Protein AF-A0A6B2TIU6-F1 (afdb_monomer)

Sequence (70 aa):
MGIGITREQGELASAVRGWIARAVPPEEARELLDGPPAGGRPAHWDGLAEQGLLGVHLPEEYGGGGGGLL

Radius of gyration: 14.79 Å; Cα contacts (8 Å, |Δi|>4): 38; chains: 1; bounding box: 34×24×40 Å

pLDDT: mean 89.1, std 8.69, range [45.16, 96.69]

Foldseek 3Di:
DDQDQDPVNVVVVVVVVVCCPPQPDPVQVVCCVVDDPDPDDRPCVVVCVVVLVVQQCPDVVVVGNVDDRD

Structure (mmCIF, N/CA/C/O backbone):
data_AF-A0A6B2TIU6-F1
#
_entry.id   AF-A0A6B2TIU6-F1
#
loop_
_atom_site.group_PDB
_atom_site.id
_atom_site.type_symbol
_atom_site.label_atom_id
_atom_site.label_alt_id
_atom_site.label_comp_id
_atom_site.label_asym_id
_atom_site.label_entity_id
_atom_site.label_seq_id
_atom_site.pdbx_PDB_ins_code
_atom_site.Cartn_x
_atom_site.Cartn_y
_atom_site.Cartn_z
_atom_site.occupancy
_atom_site.B_iso_or_equiv
_atom_site.auth_seq_id
_atom_site.auth_comp_id
_atom_site.auth_asym_id
_atom_site.auth_atom_id
_atom_site.pdbx_PDB_model_num
ATOM 1 N N . MET A 1 1 ? 5.248 -7.893 27.820 1.00 45.16 1 MET A N 1
ATOM 2 C CA . MET A 1 1 ? 4.289 -7.046 27.084 1.00 45.16 1 MET A CA 1
ATOM 3 C C . MET A 1 1 ? 4.587 -7.209 25.609 1.00 45.16 1 MET A C 1
ATOM 5 O O . MET A 1 1 ? 5.701 -6.900 25.211 1.00 45.16 1 MET A O 1
ATOM 9 N N . GLY A 1 2 ? 3.672 -7.811 24.851 1.00 64.19 2 GLY A N 1
ATOM 10 C CA . GLY A 1 2 ? 3.833 -7.965 23.405 1.00 64.19 2 GLY A CA 1
ATOM 11 C C . GLY A 1 2 ? 3.391 -6.695 22.686 1.00 64.19 2 GLY A C 1
ATOM 12 O O . GLY A 1 2 ? 2.465 -6.034 23.149 1.00 64.19 2 GLY A O 1
ATOM 13 N N . ILE A 1 3 ? 4.051 -6.366 21.577 1.00 66.12 3 ILE A N 1
ATOM 14 C CA . ILE A 1 3 ? 3.571 -5.358 20.625 1.00 66.12 3 ILE A CA 1
ATOM 15 C C . ILE A 1 3 ? 2.178 -5.824 20.175 1.00 66.12 3 ILE A C 1
ATOM 17 O O . ILE A 1 3 ? 2.041 -6.939 19.667 1.00 66.12 3 ILE A O 1
ATOM 21 N N . GLY A 1 4 ? 1.139 -5.040 20.469 1.00 74.69 4 GLY A N 1
ATOM 22 C CA . GLY A 1 4 ? -0.258 -5.432 20.286 1.00 74.69 4 GLY A CA 1
ATOM 23 C C . GLY A 1 4 ? -0.675 -5.413 18.820 1.00 74.69 4 GLY A C 1
ATOM 24 O O . GLY A 1 4 ? -1.346 -4.481 18.396 1.00 74.69 4 GLY A O 1
ATOM 25 N N . ILE A 1 5 ? -0.287 -6.433 18.053 1.00 85.88 5 ILE A N 1
ATOM 26 C CA . ILE A 1 5 ? -0.790 -6.629 16.690 1.00 85.88 5 ILE A CA 1
ATOM 27 C C . ILE A 1 5 ? -2.185 -7.250 16.764 1.00 85.88 5 ILE A C 1
ATOM 29 O O . ILE A 1 5 ? -2.362 -8.337 17.321 1.00 85.88 5 ILE A O 1
ATOM 33 N N . THR A 1 6 ? -3.182 -6.561 16.212 1.00 90.00 6 THR A N 1
ATOM 34 C CA . THR A 1 6 ? -4.559 -7.062 16.167 1.00 90.00 6 THR A CA 1
ATOM 35 C C . THR A 1 6 ? -4.705 -8.165 15.116 1.00 90.00 6 THR A C 1
ATOM 37 O O . THR A 1 6 ? -3.906 -8.287 14.184 1.00 90.00 6 THR A O 1
ATOM 40 N N . ARG A 1 7 ? -5.760 -8.980 15.234 1.00 91.00 7 ARG A N 1
ATOM 41 C CA . ARG A 1 7 ? -6.080 -10.002 14.224 1.00 91.00 7 ARG A CA 1
ATOM 42 C C . ARG A 1 7 ? -6.270 -9.386 12.837 1.00 91.00 7 ARG A C 1
ATOM 44 O O . ARG A 1 7 ? -5.724 -9.902 11.871 1.00 91.00 7 ARG A O 1
ATOM 51 N N . GLU A 1 8 ? -6.990 -8.272 12.764 1.00 90.31 8 GLU A N 1
ATOM 52 C CA . GLU A 1 8 ? -7.245 -7.540 11.521 1.00 90.31 8 GLU A CA 1
ATOM 53 C C . GLU A 1 8 ? -5.949 -7.037 10.874 1.00 90.31 8 GLU A C 1
ATOM 55 O O . GLU A 1 8 ? -5.736 -7.236 9.682 1.00 90.31 8 GLU A O 1
ATOM 60 N N . GLN A 1 9 ? -5.020 -6.489 11.666 1.00 91.00 9 GLN A N 1
ATOM 61 C CA . GLN A 1 9 ? -3.692 -6.110 11.172 1.00 91.00 9 GLN A CA 1
ATOM 62 C C . GLN A 1 9 ? -2.921 -7.323 10.629 1.00 91.00 9 GLN A C 1
ATOM 64 O O . GLN A 1 9 ? -2.245 -7.228 9.604 1.00 91.00 9 GLN A O 1
ATOM 69 N N . GLY A 1 10 ? -3.033 -8.479 11.291 1.00 92.94 10 GLY A N 1
ATOM 70 C CA . GLY A 1 10 ? -2.444 -9.734 10.823 1.00 92.94 10 GLY A CA 1
ATOM 71 C C . GLY A 1 10 ? -3.039 -10.223 9.499 1.00 92.94 10 GLY A C 1
ATOM 72 O O . GLY A 1 10 ? -2.295 -10.618 8.597 1.00 92.94 10 GLY A O 1
ATOM 73 N N . GLU A 1 11 ? -4.364 -10.165 9.366 1.00 94.06 11 GLU A N 1
ATOM 74 C CA . GLU A 1 11 ? -5.103 -10.525 8.152 1.00 94.06 11 GLU A CA 1
ATOM 75 C C . GLU A 1 11 ? -4.740 -9.593 6.987 1.00 94.06 11 GLU A C 1
ATOM 77 O O . GLU A 1 11 ? -4.362 -10.080 5.917 1.00 94.06 11 GLU A O 1
ATOM 82 N N . LEU A 1 12 ? -4.724 -8.275 7.218 1.00 92.69 12 LEU A N 1
ATOM 83 C CA . LEU A 1 12 ? -4.272 -7.281 6.244 1.00 92.69 12 LEU A CA 1
ATOM 84 C C . LEU A 1 12 ? -2.836 -7.567 5.792 1.00 92.69 12 LEU A C 1
ATOM 86 O O . LEU A 1 12 ? -2.558 -7.663 4.597 1.00 92.69 12 LEU A O 1
ATOM 90 N N . ALA A 1 13 ? -1.918 -7.775 6.737 1.00 93.94 13 ALA A N 1
ATOM 91 C CA . ALA A 1 13 ? -0.525 -8.056 6.418 1.00 93.94 13 ALA A CA 1
ATOM 92 C C . ALA A 1 13 ? -0.357 -9.352 5.604 1.00 93.94 13 ALA A C 1
ATOM 94 O O . ALA A 1 13 ? 0.501 -9.423 4.722 1.00 93.94 13 ALA A O 1
ATOM 95 N N . SER A 1 14 ? -1.161 -10.383 5.884 1.00 96.69 14 SER A N 1
ATOM 96 C CA . SER A 1 14 ? -1.174 -11.631 5.114 1.00 96.69 14 SER A CA 1
ATOM 97 C C . SER A 1 14 ? -1.656 -11.405 3.678 1.00 96.69 14 SER A C 1
ATOM 99 O O . SER A 1 14 ? -0.990 -11.825 2.728 1.00 96.69 14 SER A O 1
ATOM 101 N N . ALA A 1 15 ? -2.767 -10.681 3.511 1.00 95.44 15 ALA A N 1
ATOM 102 C CA . ALA A 1 15 ? -3.337 -10.370 2.204 1.00 95.44 15 ALA A CA 1
ATOM 103 C C . ALA A 1 15 ? -2.371 -9.547 1.337 1.00 95.44 15 ALA A C 1
ATOM 105 O O . ALA A 1 15 ? -2.121 -9.908 0.183 1.00 95.44 15 ALA A O 1
ATOM 106 N N . VAL A 1 16 ? -1.764 -8.499 1.907 1.00 95.38 16 VAL A N 1
ATOM 107 C CA . VAL A 1 16 ? -0.785 -7.656 1.205 1.00 95.38 16 VAL A CA 1
ATOM 108 C C . VAL A 1 16 ? 0.437 -8.469 0.787 1.00 95.38 16 VAL A C 1
ATOM 110 O O . VAL A 1 16 ? 0.828 -8.411 -0.377 1.00 95.38 16 VAL A O 1
ATOM 113 N N . ARG A 1 17 ? 1.008 -9.294 1.678 1.00 95.12 17 ARG A N 1
ATOM 114 C CA . ARG A 1 17 ? 2.140 -10.170 1.323 1.00 95.12 17 ARG A CA 1
ATOM 115 C C . ARG A 1 17 ? 1.800 -11.116 0.176 1.00 95.12 17 ARG A C 1
ATOM 117 O O . ARG A 1 17 ? 2.601 -11.267 -0.741 1.00 95.12 17 ARG A O 1
ATOM 124 N N . GLY A 1 18 ? 0.620 -11.732 0.217 1.00 95.12 18 GLY A N 1
ATOM 125 C CA . GLY A 1 18 ? 0.168 -12.632 -0.839 1.00 95.12 18 GLY A CA 1
ATOM 126 C C . GLY A 1 18 ? 0.025 -11.928 -2.188 1.00 95.12 18 GLY A C 1
ATOM 127 O O . GLY A 1 18 ? 0.381 -12.503 -3.213 1.00 95.12 18 GLY A O 1
ATOM 128 N N . TRP A 1 19 ? -0.478 -10.693 -2.198 1.00 95.25 19 TRP A N 1
ATOM 129 C CA . TRP A 1 19 ? -0.583 -9.894 -3.417 1.00 95.25 19 TRP A CA 1
ATOM 130 C C . TRP A 1 19 ? 0.796 -9.481 -3.950 1.00 95.25 19 TRP A C 1
ATOM 132 O O . TRP A 1 19 ? 1.087 -9.757 -5.111 1.00 95.25 19 TRP A O 1
ATOM 142 N N . ILE A 1 20 ? 1.671 -8.924 -3.100 1.00 93.56 20 ILE A N 1
ATOM 143 C CA . ILE A 1 20 ? 3.024 -8.485 -3.490 1.00 93.56 20 ILE A CA 1
ATOM 144 C C . ILE A 1 20 ? 3.813 -9.644 -4.100 1.00 93.56 20 ILE A C 1
ATOM 146 O O . ILE A 1 20 ? 4.406 -9.479 -5.158 1.00 93.56 20 ILE A O 1
ATOM 150 N N . ALA A 1 21 ? 3.756 -10.836 -3.497 1.00 92.88 21 ALA A N 1
ATOM 151 C CA . ALA A 1 21 ? 4.473 -12.011 -3.993 1.00 92.88 21 ALA A CA 1
ATOM 152 C C . ALA A 1 21 ? 4.082 -12.432 -5.424 1.00 92.88 21 ALA A C 1
ATOM 154 O O . ALA A 1 21 ? 4.828 -13.167 -6.062 1.00 92.88 21 ALA A O 1
ATOM 155 N N . ARG A 1 22 ? 2.912 -12.004 -5.919 1.00 92.38 22 ARG A N 1
ATOM 156 C CA . ARG A 1 22 ? 2.452 -12.267 -7.292 1.00 92.38 22 ARG A CA 1
ATOM 157 C C . ARG A 1 22 ? 2.612 -11.066 -8.218 1.00 92.38 22 ARG A C 1
ATOM 159 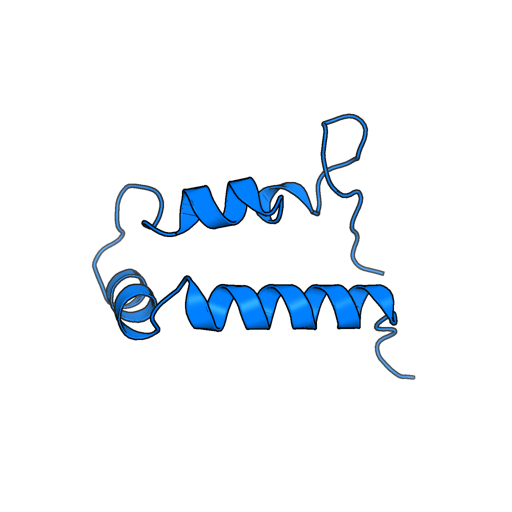O O . ARG A 1 22 ? 2.831 -11.259 -9.405 1.00 92.38 22 ARG A O 1
ATOM 166 N N . ALA A 1 23 ? 2.427 -9.858 -7.691 1.00 91.75 23 ALA A N 1
ATOM 167 C CA . ALA A 1 23 ? 2.344 -8.628 -8.474 1.00 91.75 23 ALA A CA 1
ATOM 168 C C . ALA A 1 23 ? 3.676 -7.871 -8.581 1.00 91.75 23 ALA A C 1
ATOM 170 O O . ALA A 1 23 ? 3.799 -6.991 -9.426 1.00 91.75 23 ALA A O 1
ATOM 171 N N . VAL A 1 24 ? 4.651 -8.181 -7.720 1.00 91.62 24 VAL A N 1
ATOM 172 C CA . VAL A 1 24 ? 5.944 -7.491 -7.657 1.00 91.62 24 VAL A CA 1
ATOM 173 C C . VAL A 1 24 ? 7.069 -8.525 -7.737 1.00 91.62 24 VAL A C 1
ATOM 175 O O . VAL A 1 24 ? 7.450 -9.099 -6.711 1.00 91.62 24 VAL A O 1
ATOM 178 N N . PRO A 1 25 ? 7.605 -8.789 -8.940 1.00 89.19 25 PRO A N 1
ATOM 179 C CA . PRO A 1 25 ? 8.738 -9.688 -9.097 1.00 89.19 25 PRO A CA 1
ATOM 180 C C . PRO A 1 25 ? 9.968 -9.167 -8.325 1.00 89.19 25 PRO A C 1
ATOM 182 O O . PRO A 1 25 ? 10.276 -7.970 -8.400 1.00 89.19 25 PRO A O 1
ATOM 185 N N . PRO A 1 26 ? 10.674 -10.015 -7.549 1.00 89.31 26 PRO A N 1
ATOM 186 C CA . PRO A 1 26 ? 11.826 -9.591 -6.750 1.00 89.31 26 PRO A CA 1
ATOM 187 C C . PRO A 1 26 ? 12.941 -8.924 -7.562 1.00 89.31 26 PRO A C 1
ATOM 189 O O . PRO A 1 26 ? 13.606 -8.017 -7.065 1.00 89.31 26 PRO A O 1
ATOM 192 N N . GLU A 1 27 ? 13.146 -9.371 -8.797 1.00 89.94 27 GLU A N 1
ATOM 193 C CA . GLU A 1 27 ? 14.112 -8.830 -9.744 1.00 89.94 27 GLU A CA 1
ATOM 194 C C . GLU A 1 27 ? 13.788 -7.384 -10.136 1.00 89.94 27 GLU A C 1
ATOM 196 O O . GLU A 1 27 ? 14.660 -6.530 -10.015 1.00 89.94 27 GLU A O 1
ATOM 201 N N . GLU A 1 28 ? 12.533 -7.070 -10.472 1.00 87.69 28 GLU A N 1
ATOM 202 C CA . GLU A 1 28 ? 12.105 -5.708 -10.819 1.00 87.69 28 GLU A CA 1
ATOM 203 C C . GLU A 1 28 ? 12.243 -4.761 -9.622 1.00 87.69 28 GLU A C 1
ATOM 205 O O . GLU A 1 28 ? 12.723 -3.632 -9.747 1.00 87.69 28 GLU A O 1
ATOM 210 N N . ALA A 1 29 ? 11.860 -5.230 -8.429 1.00 88.44 29 ALA A N 1
ATOM 211 C CA . ALA A 1 29 ? 12.044 -4.464 -7.201 1.00 88.44 29 ALA A CA 1
ATOM 212 C C . ALA A 1 29 ? 13.529 -4.176 -6.942 1.00 88.44 29 ALA A C 1
ATOM 214 O O . ALA A 1 29 ? 13.881 -3.086 -6.491 1.00 88.44 29 ALA A O 1
ATOM 215 N N . ARG A 1 30 ? 14.405 -5.141 -7.239 1.00 89.75 30 ARG A N 1
ATOM 216 C CA . ARG A 1 30 ? 15.844 -4.990 -7.053 1.00 89.75 30 ARG A CA 1
ATOM 217 C C . ARG A 1 30 ? 16.472 -4.051 -8.077 1.00 89.75 30 ARG A C 1
ATOM 219 O O . ARG A 1 30 ? 17.272 -3.212 -7.684 1.00 89.75 30 ARG A O 1
ATOM 226 N N . GLU A 1 31 ? 16.074 -4.127 -9.341 1.00 88.88 31 GLU A N 1
ATOM 227 C CA . GLU A 1 31 ? 16.520 -3.195 -10.383 1.00 88.88 31 GLU A CA 1
ATOM 228 C C . GLU A 1 31 ? 16.173 -1.740 -10.042 1.00 88.88 31 GLU A C 1
ATOM 230 O O . GLU A 1 31 ? 17.008 -0.852 -10.210 1.00 88.88 31 GLU A O 1
ATOM 235 N N . LEU A 1 32 ? 14.976 -1.494 -9.498 1.00 88.06 32 LEU A N 1
ATOM 236 C CA . LEU A 1 32 ? 14.560 -0.160 -9.052 1.00 88.06 32 LEU A CA 1
ATOM 237 C C . LEU A 1 32 ? 15.387 0.369 -7.871 1.00 88.06 32 LEU A C 1
ATOM 239 O O . LEU A 1 32 ? 15.592 1.577 -7.770 1.00 88.06 32 LEU A O 1
ATOM 243 N N . LEU A 1 33 ? 15.830 -0.512 -6.969 1.00 88.31 33 LEU A N 1
ATOM 244 C CA . LEU A 1 33 ? 16.623 -0.145 -5.791 1.00 88.31 33 LEU A CA 1
ATOM 245 C C . LEU A 1 33 ? 18.111 0.033 -6.110 1.00 88.31 33 LEU A C 1
ATOM 247 O O . LEU A 1 33 ? 18.743 0.939 -5.569 1.00 88.31 33 LEU A O 1
ATOM 251 N N . ASP A 1 34 ? 18.662 -0.835 -6.959 1.00 92.12 34 ASP A N 1
ATOM 252 C 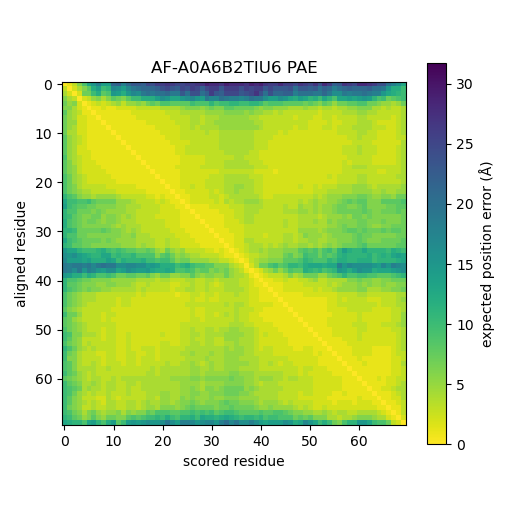CA . ASP A 1 34 ? 20.085 -0.859 -7.310 1.00 92.12 34 ASP A CA 1
ATOM 253 C C . ASP A 1 34 ? 20.409 0.115 -8.472 1.00 92.12 34 ASP A C 1
ATOM 255 O O . ASP A 1 34 ? 21.574 0.443 -8.712 1.00 92.12 34 ASP A O 1
ATOM 259 N N . GLY A 1 35 ? 19.392 0.590 -9.201 1.00 87.00 35 GLY A N 1
ATOM 260 C CA . GLY A 1 35 ? 19.517 1.544 -10.302 1.00 87.00 35 GLY A CA 1
ATOM 261 C C . GLY A 1 35 ? 19.643 3.016 -9.872 1.00 87.00 35 GLY A C 1
ATOM 262 O O . GLY A 1 35 ? 19.454 3.369 -8.706 1.00 87.00 35 GLY A O 1
ATOM 263 N N . PRO A 1 36 ? 19.952 3.928 -10.816 1.00 85.88 36 PRO A N 1
ATOM 264 C CA . PRO A 1 36 ? 19.858 5.362 -10.557 1.00 85.88 36 PRO A CA 1
ATOM 265 C C . PRO A 1 36 ? 18.412 5.738 -10.194 1.00 85.88 36 PRO A C 1
ATOM 267 O O . PRO A 1 36 ? 17.490 5.066 -10.661 1.00 85.88 36 PRO A O 1
ATOM 270 N N . PRO A 1 37 ? 18.184 6.822 -9.423 1.00 82.81 37 PRO A N 1
ATOM 271 C CA . PRO A 1 37 ? 16.840 7.245 -9.045 1.00 82.81 37 PRO A CA 1
ATOM 272 C C . PRO A 1 37 ? 15.917 7.313 -10.263 1.00 82.81 37 PRO A C 1
ATOM 274 O O . PRO A 1 37 ? 16.082 8.164 -11.141 1.00 82.81 37 PRO A O 1
ATOM 277 N N . ALA A 1 38 ? 14.957 6.392 -10.325 1.00 73.38 38 ALA A N 1
ATOM 278 C CA . ALA A 1 38 ? 13.983 6.367 -11.396 1.00 73.38 38 ALA A CA 1
ATOM 279 C C . ALA A 1 38 ? 13.018 7.541 -11.191 1.00 73.38 38 ALA A C 1
ATOM 281 O O . ALA A 1 38 ? 12.354 7.654 -10.161 1.00 73.38 38 ALA A O 1
ATOM 282 N N . GLY A 1 39 ? 12.949 8.447 -12.166 1.00 76.38 39 GLY A N 1
ATOM 283 C CA . GLY A 1 39 ? 11.932 9.489 -12.177 1.00 76.38 39 GLY A CA 1
ATOM 284 C C . GLY A 1 39 ? 10.575 8.866 -12.481 1.00 76.38 39 GLY A C 1
ATOM 285 O O . GLY A 1 39 ? 10.286 8.586 -13.639 1.00 76.38 39 GLY A O 1
ATOM 286 N N . GLY A 1 40 ? 9.746 8.638 -11.462 1.00 84.88 40 GLY A N 1
ATOM 287 C CA . GLY A 1 40 ? 8.381 8.152 -11.657 1.00 84.88 40 GLY A CA 1
ATOM 288 C C . GLY A 1 40 ? 7.938 7.107 -10.643 1.00 84.88 40 GLY A C 1
ATOM 289 O O . GLY A 1 40 ? 8.562 6.899 -9.606 1.00 84.88 40 GLY A O 1
ATOM 290 N N . ARG A 1 41 ? 6.803 6.480 -10.950 1.00 89.00 41 ARG A N 1
ATOM 291 C CA . ARG A 1 41 ? 6.200 5.414 -10.149 1.00 89.00 41 ARG A CA 1
ATOM 292 C C . ARG A 1 41 ? 6.579 4.053 -10.743 1.00 89.00 41 ARG A C 1
ATOM 294 O O . ARG A 1 41 ? 6.682 3.955 -11.966 1.00 89.00 41 ARG A O 1
ATOM 301 N N . PRO A 1 42 ? 6.774 3.017 -9.915 1.00 88.81 42 PRO A N 1
ATOM 302 C CA . PRO A 1 42 ? 7.043 1.671 -10.407 1.00 88.81 42 PRO A CA 1
ATOM 303 C C . PRO A 1 42 ? 5.843 1.104 -11.177 1.00 88.81 42 PRO A C 1
ATOM 305 O O . PRO A 1 42 ? 4.708 1.523 -10.960 1.00 88.81 42 PRO A O 1
ATOM 308 N N . ALA A 1 43 ? 6.079 0.104 -12.030 1.00 88.56 43 ALA A N 1
ATOM 309 C CA . ALA A 1 43 ? 5.037 -0.497 -12.871 1.00 88.56 43 ALA A CA 1
ATOM 310 C C . ALA A 1 43 ? 3.845 -1.060 -12.069 1.00 88.56 43 ALA A C 1
ATOM 312 O O . ALA A 1 43 ? 2.702 -0.975 -12.503 1.00 88.56 43 ALA A O 1
ATOM 313 N N . HIS A 1 44 ? 4.090 -1.578 -10.863 1.00 90.69 44 HIS A N 1
ATOM 314 C CA . HIS A 1 44 ? 3.059 -2.127 -9.975 1.00 90.69 44 HIS A CA 1
ATOM 315 C C . HIS A 1 44 ? 2.279 -1.064 -9.175 1.00 90.69 44 HIS A C 1
ATOM 317 O O . HIS A 1 44 ? 1.446 -1.413 -8.336 1.00 90.69 44 HIS A O 1
ATOM 323 N N . TRP A 1 45 ? 2.538 0.231 -9.394 1.00 92.38 45 TRP A N 1
ATOM 324 C CA . TRP A 1 45 ? 1.892 1.311 -8.644 1.00 92.38 45 TRP A CA 1
ATOM 325 C C . TRP A 1 45 ? 0.375 1.344 -8.825 1.00 92.38 45 TRP A C 1
ATOM 327 O O . TRP A 1 45 ? -0.354 1.492 -7.844 1.00 92.38 45 TRP A O 1
ATOM 337 N N . ASP A 1 46 ? -0.105 1.179 -10.055 1.00 93.44 46 ASP A N 1
ATOM 338 C CA . ASP A 1 46 ? -1.543 1.208 -10.335 1.00 93.44 46 ASP A CA 1
ATOM 339 C C . ASP A 1 46 ? -2.253 0.036 -9.647 1.00 93.44 46 ASP A C 1
ATOM 341 O O . ASP A 1 46 ? -3.292 0.223 -9.021 1.00 93.44 46 ASP A O 1
ATOM 345 N N . GLY A 1 47 ? -1.613 -1.136 -9.605 1.00 94.19 47 GLY A N 1
ATOM 346 C CA . GLY A 1 47 ? -2.112 -2.279 -8.843 1.00 94.19 47 GLY A CA 1
ATOM 347 C C . GLY A 1 47 ? -2.173 -2.024 -7.330 1.00 94.19 47 GLY A C 1
ATOM 348 O O . GLY A 1 47 ? -3.122 -2.444 -6.675 1.00 94.19 47 GLY A O 1
ATOM 349 N N . LEU A 1 48 ? -1.215 -1.290 -6.748 1.00 93.19 48 LEU A N 1
ATOM 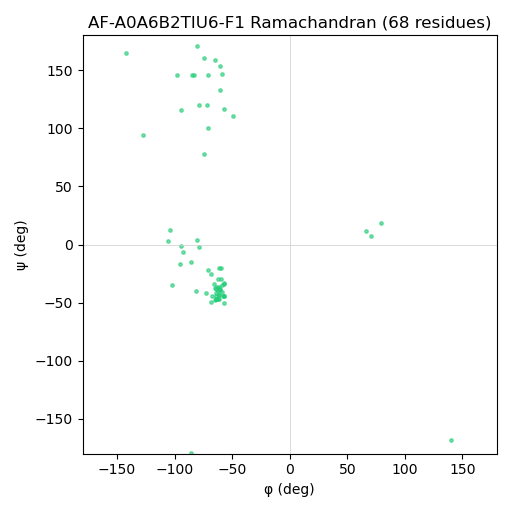350 C CA . LEU A 1 48 ? -1.306 -0.872 -5.339 1.00 93.19 48 LEU A CA 1
ATOM 351 C C . LEU A 1 48 ? -2.493 0.072 -5.101 1.00 93.19 48 LEU A C 1
ATOM 353 O O . LEU A 1 48 ? -3.141 -0.005 -4.052 1.00 93.19 48 LEU A O 1
ATOM 357 N N . ALA A 1 49 ? -2.761 0.968 -6.055 1.00 93.88 49 ALA A N 1
ATOM 358 C CA . ALA A 1 49 ? -3.864 1.920 -5.986 1.00 93.88 49 ALA A CA 1
ATOM 359 C C . ALA A 1 49 ? -5.227 1.219 -6.0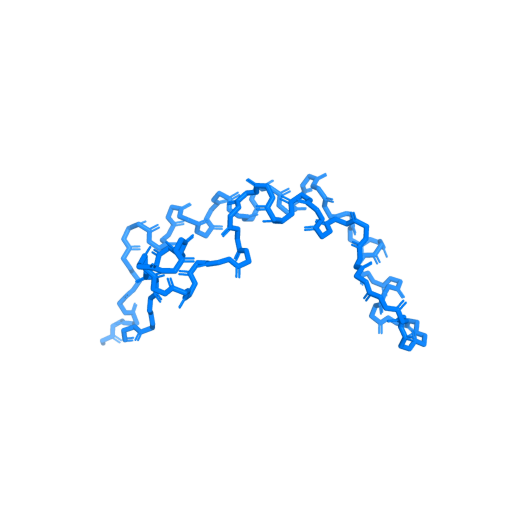73 1.00 93.88 49 ALA A C 1
ATOM 361 O O . ALA A 1 49 ? -6.101 1.501 -5.256 1.00 93.88 49 ALA A O 1
ATOM 362 N N . GLU A 1 50 ? -5.385 0.265 -6.992 1.00 93.69 50 GLU A N 1
ATOM 363 C CA . GLU A 1 50 ? -6.600 -0.552 -7.139 1.00 93.69 50 GLU A CA 1
ATOM 364 C C . GLU A 1 50 ? -6.931 -1.344 -5.868 1.00 93.69 50 GLU A C 1
ATOM 366 O O . GLU A 1 50 ? -8.096 -1.493 -5.506 1.00 93.69 50 GLU A O 1
ATOM 371 N N . GLN A 1 51 ? -5.905 -1.794 -5.142 1.00 92.56 51 GLN A N 1
ATOM 372 C CA . GLN A 1 51 ? -6.053 -2.498 -3.867 1.00 92.56 51 GLN A CA 1
ATOM 373 C C . GLN A 1 51 ? -6.326 -1.557 -2.676 1.00 92.56 51 GLN A C 1
ATOM 375 O O . GLN A 1 51 ? -6.453 -2.025 -1.546 1.00 92.56 51 GLN A O 1
ATOM 380 N N . GLY A 1 52 ? -6.357 -0.235 -2.889 1.00 92.94 52 GLY A N 1
ATOM 381 C CA . GLY A 1 52 ? -6.549 0.769 -1.836 1.00 92.94 52 GLY A CA 1
ATOM 382 C C . GLY A 1 52 ? -5.359 0.926 -0.880 1.00 92.94 52 GLY A C 1
ATOM 383 O O . GLY A 1 52 ? -5.438 1.664 0.104 1.00 92.94 52 GLY A O 1
ATOM 384 N N . LEU A 1 53 ? -4.226 0.272 -1.158 1.00 93.31 53 LEU A N 1
ATOM 385 C CA . LEU A 1 53 ? -3.091 0.193 -0.229 1.00 93.31 53 LEU A CA 1
ATOM 386 C 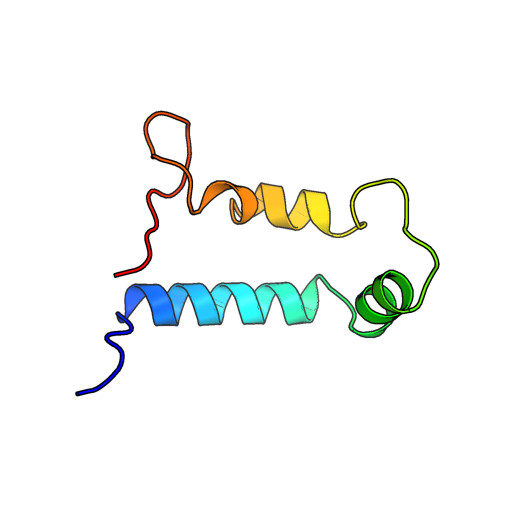C . LEU A 1 53 ? -2.385 1.535 -0.035 1.00 93.31 53 LEU A C 1
ATOM 388 O O . LEU A 1 53 ? -1.801 1.785 1.018 1.00 93.31 53 LEU A O 1
ATOM 392 N N . LEU A 1 54 ? -2.485 2.426 -1.021 1.00 94.06 54 LEU A N 1
ATOM 393 C CA . LEU A 1 54 ? -1.916 3.771 -0.949 1.00 94.06 54 LEU A CA 1
ATOM 394 C C . LEU A 1 54 ? -2.667 4.681 0.039 1.00 94.06 54 LEU A C 1
ATOM 396 O O . LEU A 1 54 ? -2.097 5.659 0.516 1.00 94.06 54 LEU A O 1
ATOM 400 N N . GLY A 1 55 ? -3.925 4.360 0.358 1.00 95.31 55 GLY A N 1
ATOM 401 C CA . GLY A 1 55 ? -4.804 5.176 1.198 1.00 95.31 55 GLY A CA 1
ATOM 402 C C . GLY A 1 55 ? -5.029 4.635 2.609 1.00 95.31 55 GLY A C 1
ATOM 403 O O . GLY A 1 55 ? -5.799 5.231 3.356 1.00 95.31 55 GLY A O 1
ATOM 404 N N . VAL A 1 56 ? -4.381 3.532 3.005 1.00 94.12 56 VAL A N 1
ATOM 405 C CA . VAL A 1 56 ? -4.719 2.827 4.259 1.00 94.12 56 VAL A CA 1
ATOM 406 C C . VAL A 1 56 ? -4.565 3.697 5.512 1.00 94.12 56 VAL A C 1
ATOM 408 O O . VAL A 1 56 ? -5.279 3.506 6.484 1.00 94.12 56 VAL A O 1
ATOM 411 N N . HIS A 1 57 ? -3.650 4.664 5.472 1.00 92.56 57 HIS A N 1
ATOM 412 C CA . HIS A 1 57 ? -3.322 5.578 6.568 1.00 92.56 57 HIS A CA 1
ATOM 413 C C . HIS A 1 57 ? -4.116 6.893 6.520 1.00 92.56 57 HIS A C 1
ATOM 415 O O . HIS A 1 57 ? -3.970 7.738 7.401 1.00 92.56 57 HIS A O 1
ATOM 421 N N . LEU A 1 58 ? -4.891 7.113 5.457 1.00 95.50 58 LEU A N 1
ATOM 422 C CA . LEU A 1 58 ? -5.668 8.330 5.286 1.00 95.50 58 LEU A CA 1
ATOM 423 C C . LEU A 1 58 ? -7.009 8.197 6.023 1.00 95.50 58 LEU A C 1
ATOM 425 O O . LEU A 1 58 ? -7.576 7.102 6.049 1.00 95.50 58 LEU A O 1
ATOM 429 N N . PRO A 1 59 ? -7.550 9.288 6.589 1.00 95.44 59 PRO A N 1
ATOM 430 C CA . PRO A 1 59 ? -8.891 9.284 7.162 1.00 95.44 59 PRO A CA 1
ATOM 431 C C . PRO A 1 59 ? -9.971 8.907 6.139 1.00 95.44 59 PRO A C 1
ATOM 433 O O . PRO A 1 59 ? -9.889 9.267 4.961 1.00 95.44 59 PRO A O 1
ATOM 436 N N . GLU A 1 60 ? -11.021 8.237 6.611 1.00 95.06 60 GLU A N 1
ATOM 437 C CA . GLU A 1 60 ?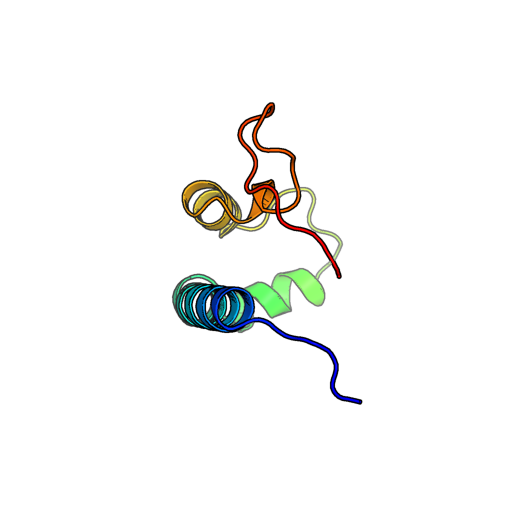 -12.149 7.803 5.774 1.00 95.06 60 GLU A CA 1
ATOM 438 C C . GLU A 1 60 ? -12.904 8.980 5.134 1.00 95.06 60 GLU A C 1
ATOM 440 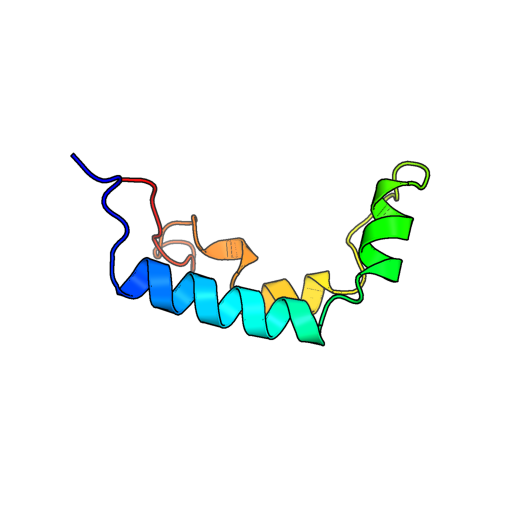O O . GLU A 1 60 ? -13.394 8.856 4.015 1.00 95.06 60 GLU A O 1
ATOM 445 N N . GLU A 1 61 ? -12.938 10.154 5.780 1.00 96.62 61 GLU A N 1
ATOM 446 C CA . G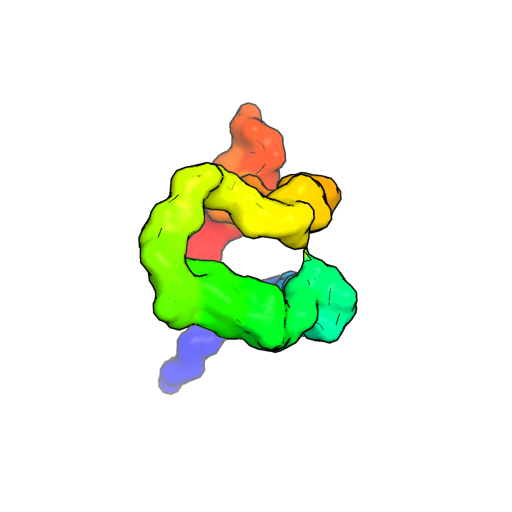LU A 1 61 ? -13.561 11.374 5.230 1.00 96.62 61 GLU A CA 1
ATOM 447 C C . GLU A 1 61 ? -12.910 11.855 3.918 1.00 96.62 61 GLU A C 1
ATOM 449 O O . GLU A 1 61 ? -13.544 12.559 3.133 1.00 96.62 61 GLU A O 1
ATOM 454 N N . TYR A 1 62 ? -11.672 11.428 3.648 1.00 95.56 62 TYR A N 1
ATOM 455 C CA . TYR A 1 62 ? -10.955 11.685 2.397 1.00 95.56 62 TYR A CA 1
ATOM 456 C C . TYR A 1 62 ? -10.912 10.454 1.474 1.00 95.56 62 TYR A C 1
ATOM 458 O O . TYR A 1 62 ? 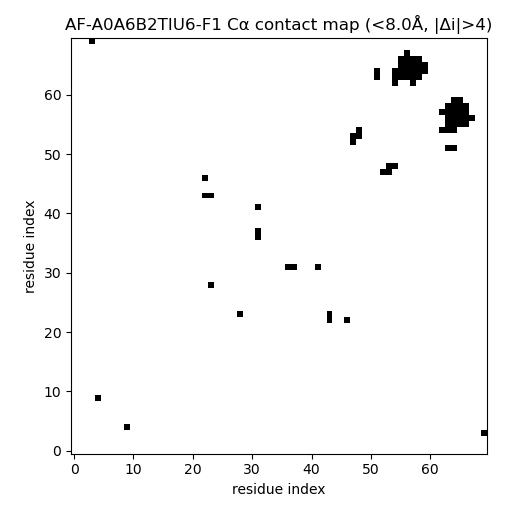-10.142 10.433 0.515 1.00 95.56 62 TYR A O 1
ATOM 466 N N . GLY A 1 63 ? -11.711 9.419 1.759 1.00 92.31 63 GLY A N 1
ATOM 467 C CA . GLY A 1 63 ? -11.721 8.152 1.022 1.00 92.31 63 GLY A CA 1
ATOM 468 C C . GLY A 1 63 ? -10.579 7.197 1.390 1.00 92.31 63 GLY A C 1
ATOM 469 O O . GLY A 1 63 ? -10.249 6.313 0.602 1.00 92.31 63 GLY A O 1
ATOM 470 N N . GLY A 1 64 ? -9.942 7.395 2.548 1.00 94.25 64 GLY A N 1
ATOM 471 C CA . GLY A 1 64 ? -8.887 6.530 3.074 1.00 94.25 64 GLY A CA 1
ATOM 472 C C . GLY A 1 64 ? -9.388 5.325 3.875 1.00 94.25 64 GLY A C 1
ATOM 473 O O . GLY A 1 64 ? -10.587 5.129 4.039 1.00 94.25 64 GLY A O 1
ATOM 474 N N . GLY A 1 65 ? -8.449 4.521 4.384 1.00 92.94 65 GLY A N 1
ATOM 475 C CA . GLY A 1 65 ? -8.731 3.308 5.166 1.00 92.94 65 GLY A CA 1
ATOM 476 C C . GLY A 1 65 ? -8.753 3.483 6.690 1.00 92.94 65 GLY A C 1
ATOM 477 O O . GLY A 1 65 ? -8.951 2.500 7.395 1.00 92.94 65 GLY A O 1
ATOM 478 N N . GLY A 1 66 ? -8.496 4.686 7.214 1.00 92.75 66 GLY A N 1
ATOM 479 C CA . GLY A 1 66 ? -8.589 4.996 8.649 1.00 92.75 66 GLY A CA 1
ATOM 480 C C . GLY A 1 66 ? -7.566 4.293 9.555 1.00 92.75 66 GLY A C 1
ATOM 481 O O . GLY A 1 66 ? -7.703 4.324 10.777 1.00 92.75 66 GLY A O 1
ATOM 482 N N . GLY A 1 67 ? -6.543 3.651 8.988 1.00 90.44 67 GLY A N 1
ATOM 483 C CA . GLY A 1 67 ? -5.536 2.897 9.727 1.00 90.44 67 GLY A CA 1
ATOM 484 C C . GLY A 1 67 ? -4.581 3.785 10.530 1.00 90.44 67 GLY A C 1
ATOM 485 O O . GLY A 1 67 ? -4.189 4.865 10.092 1.00 90.44 67 GLY A O 1
ATOM 486 N N . GLY A 1 68 ? -4.152 3.293 11.695 1.00 86.25 68 GLY A N 1
ATOM 487 C CA . GLY A 1 68 ? -3.216 3.981 12.587 1.00 86.25 68 GLY A CA 1
ATOM 488 C C . GLY A 1 68 ? -2.221 3.033 13.258 1.00 86.25 68 GLY A C 1
ATOM 489 O O . GLY A 1 68 ? -2.398 1.813 13.263 1.00 86.25 68 GLY A O 1
ATOM 490 N N . LEU A 1 69 ? -1.160 3.611 13.822 1.00 80.69 69 LEU A N 1
ATOM 491 C CA . LEU A 1 69 ? -0.193 2.908 14.664 1.00 80.69 69 LEU A CA 1
ATOM 492 C C . LEU A 1 69 ? -0.631 3.094 16.123 1.00 80.69 69 LEU A C 1
ATOM 494 O O . LEU A 1 69 ? -0.700 4.230 16.590 1.00 80.69 69 LEU A O 1
ATOM 498 N N . LEU A 1 70 ? -0.993 1.996 16.792 1.00 67.19 70 LEU A N 1
ATOM 499 C CA . LEU A 1 70 ? -1.325 1.972 18.223 1.00 67.19 70 LEU A CA 1
ATOM 500 C C . LEU A 1 70 ? -0.058 1.959 19.083 1.00 67.19 70 LEU A C 1
ATOM 502 O O . LEU A 1 70 ? 0.901 1.251 18.696 1.00 67.19 70 LEU A O 1
#

Secondary structure (DSSP, 8-state):
------HHHHHHHHHHHHHHHHHS-HHHHHHHHHSS--SS--TTHHHHHHTTGGGTTS-GGGT-------

Mean predicted aligned error: 4.94 Å

Solvent-accessible surface area (backbone atoms only — not comparable to full-atom values): 4466 Å² total; per-residue (Å²): 136,77,84,86,75,50,70,66,59,52,51,49,53,50,53,51,50,60,48,43,72,72,64,50,58,71,64,62,58,43,50,61,68,78,43,74,90,69,91,75,78,63,91,53,47,63,61,39,50,77,69,45,63,80,31,33,70,33,54,51,95,78,74,24,60,58,46,81,88,132